Protein AF-A0A9D5B494-F1 (afdb_monomer_lite)

Secondary structure (DSSP, 8-state):
------S-TTS---S--PPPTT----GGGGGG------SSPPEEEEEEEEEE--S---S-TTSPPSS-TTS--EEEEEEEEEEESS---EEEEEEEEEETTTEEEEEEEEEEEGGGS----S-S----

InterPro domains:
  IPR000008 C2 domain [PF00168] (71-117)
  IPR035892 C2 domain superfamily [G3DSA:2.60.40.150] (57-127)
  IPR035892 C2 domain superfamily [SSF49562] (40-124)
  IPR047259 QUIRKY-like [PTHR31425] (1-127)

Radius of gyration: 18.89 Å; chains: 1; bounding box: 34×40×48 Å

Organism: Pisum sativum (NCBI:txid3888)

Sequence (128 aa):
MLAVWNGTQAYEAFSGAWHSDAATVYGEGVFSIRSKVYVSPKLWYLRFNVIEAQDVILSDRNRMPKVCPTATPIWYEDLVFVAAEPFEEQLTITMEDRVHGSRDELLGKVVLPLTLFEKRLDHRLVQS

pLDDT: mean 72.0, std 17.02, range [26.56, 93.0]

Structur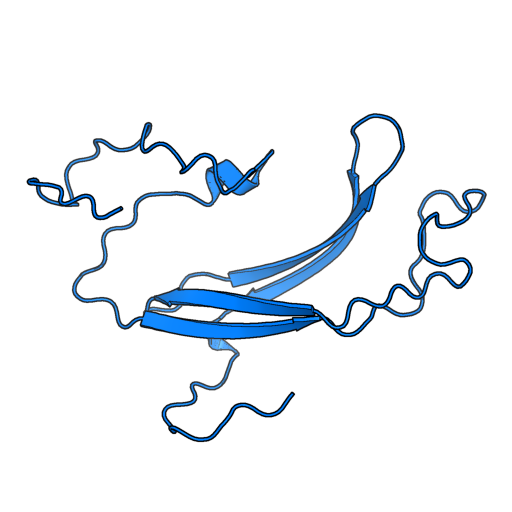e (mmCIF, N/CA/C/O backbone):
data_AF-A0A9D5B494-F1
#
_entry.id   AF-A0A9D5B494-F1
#
loop_
_atom_site.group_PDB
_atom_site.id
_atom_site.type_symbol
_atom_site.label_atom_id
_atom_site.label_alt_id
_atom_site.label_comp_id
_atom_site.label_asym_id
_atom_site.label_entity_id
_atom_site.label_seq_id
_atom_site.pdbx_PDB_ins_code
_atom_site.Cartn_x
_atom_site.Cartn_y
_atom_site.Cartn_z
_atom_site.occupancy
_atom_site.B_iso_or_equiv
_atom_site.auth_seq_id
_atom_site.auth_comp_id
_atom_site.auth_asym_id
_atom_site.auth_atom_id
_atom_site.pdbx_PDB_model_num
ATOM 1 N N . MET A 1 1 ? 10.384 14.454 19.925 1.00 32.75 1 MET A N 1
ATOM 2 C CA . MET A 1 1 ? 9.815 15.810 19.786 1.00 32.75 1 MET A CA 1
ATOM 3 C C . MET A 1 1 ? 8.304 15.672 19.898 1.00 32.75 1 MET A C 1
ATOM 5 O O . MET A 1 1 ? 7.727 15.000 19.057 1.00 32.75 1 MET A O 1
ATOM 9 N N . LEU A 1 2 ? 7.694 16.162 20.982 1.00 26.56 2 LEU A N 1
ATOM 10 C CA . LEU A 1 2 ? 6.253 16.045 21.241 1.00 26.56 2 LEU A CA 1
ATOM 11 C C . LEU A 1 2 ? 5.647 17.445 21.095 1.00 26.56 2 LEU A C 1
ATOM 13 O O . LEU A 1 2 ? 6.017 18.339 21.851 1.00 26.56 2 LEU A O 1
ATOM 17 N N . ALA A 1 3 ? 4.771 17.645 20.115 1.00 38.56 3 ALA A N 1
ATOM 18 C CA . ALA A 1 3 ? 3.998 18.875 19.988 1.00 38.56 3 ALA A CA 1
ATOM 19 C C . ALA A 1 3 ? 2.582 18.609 20.510 1.00 38.56 3 ALA A C 1
ATOM 21 O O . ALA A 1 3 ? 1.930 17.663 20.073 1.00 38.56 3 ALA A O 1
ATOM 22 N N . VAL A 1 4 ? 2.124 19.426 21.457 1.00 38.03 4 VAL A N 1
ATOM 23 C CA . VAL A 1 4 ? 0.739 19.427 21.941 1.00 38.03 4 VAL A CA 1
ATOM 24 C C . VAL A 1 4 ? 0.087 20.706 21.437 1.00 38.03 4 VAL A C 1
ATOM 26 O O . VAL A 1 4 ? 0.593 21.800 21.680 1.00 38.03 4 VAL A O 1
ATOM 29 N N . TRP A 1 5 ? -1.021 20.559 20.714 1.00 48.66 5 TRP A N 1
ATOM 30 C CA . TRP A 1 5 ? -1.830 21.671 20.226 1.00 48.66 5 TRP A CA 1
ATOM 31 C C . TRP A 1 5 ? -3.023 21.908 21.152 1.00 48.66 5 TRP A C 1
ATOM 33 O O . TRP A 1 5 ? -3.681 20.956 21.569 1.00 48.66 5 TRP A O 1
ATOM 43 N N . ASN A 1 6 ? -3.319 23.178 21.436 1.00 43.84 6 ASN A N 1
ATOM 44 C CA . ASN A 1 6 ? -4.478 23.598 22.221 1.00 43.84 6 ASN A CA 1
ATOM 45 C C . ASN A 1 6 ? -5.486 24.303 21.289 1.00 43.84 6 ASN A C 1
ATOM 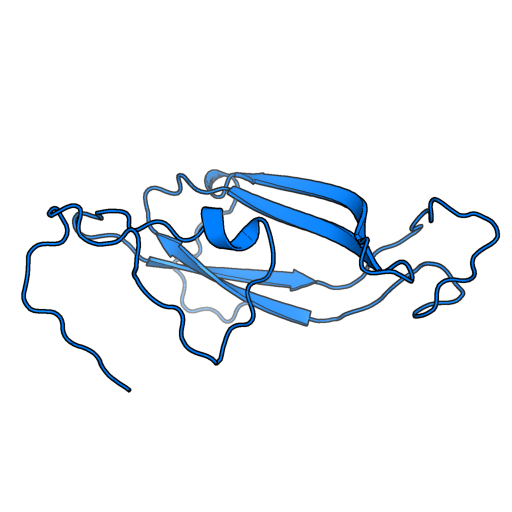47 O O . ASN A 1 6 ? -5.389 25.503 21.047 1.00 43.84 6 ASN A O 1
ATOM 51 N N . GLY A 1 7 ? -6.432 23.537 20.734 1.00 54.88 7 GLY A N 1
ATOM 52 C CA . GLY A 1 7 ? -7.520 23.998 19.858 1.00 54.88 7 GLY A CA 1
ATOM 53 C C . GLY A 1 7 ? -8.313 22.811 19.284 1.00 54.88 7 GLY A C 1
ATOM 54 O O . GLY A 1 7 ? -7.784 21.702 19.222 1.00 54.88 7 GLY A O 1
ATOM 55 N N . THR A 1 8 ? -9.582 22.993 18.894 1.00 56.28 8 THR A N 1
ATOM 56 C CA . THR A 1 8 ? -10.411 21.884 18.378 1.00 56.28 8 THR A CA 1
ATOM 57 C C . THR A 1 8 ? -10.116 21.594 16.902 1.00 56.28 8 THR A C 1
ATOM 59 O O . THR A 1 8 ? -10.014 22.500 16.078 1.00 56.28 8 THR A O 1
ATOM 62 N N . GLN A 1 9 ? -10.011 20.304 16.565 1.00 50.06 9 GLN A N 1
ATOM 63 C CA . GLN A 1 9 ? -9.629 19.764 15.246 1.00 50.06 9 GLN A CA 1
ATOM 64 C C . GLN A 1 9 ? -10.560 20.193 14.088 1.00 50.06 9 GLN A C 1
ATOM 66 O O . GLN A 1 9 ? -10.218 20.001 12.927 1.00 50.06 9 GLN A O 1
ATOM 71 N N . ALA A 1 10 ? -11.728 20.766 14.403 1.00 50.53 10 ALA A N 1
ATOM 72 C CA . ALA A 1 10 ? -12.755 21.194 13.454 1.00 50.53 10 ALA A CA 1
ATOM 73 C C . ALA A 1 10 ? -12.570 22.623 12.908 1.00 50.53 10 ALA A C 1
ATOM 75 O O . ALA A 1 10 ? -13.280 23.007 11.983 1.00 50.53 10 ALA A O 1
ATOM 76 N N . TYR A 1 11 ? -11.649 23.422 13.459 1.00 52.22 11 TYR A N 1
ATOM 77 C CA . TYR A 1 11 ? -11.337 24.727 12.880 1.00 52.22 11 TYR A CA 1
ATOM 78 C C . TYR A 1 11 ? -10.364 24.535 11.714 1.00 52.22 11 TYR A C 1
ATOM 80 O O . TYR A 1 11 ? -9.238 24.082 11.908 1.00 52.22 11 TYR A O 1
ATOM 88 N N . GLU A 1 12 ? -10.830 24.861 10.507 1.00 49.28 12 GLU A N 1
ATOM 89 C CA . GLU A 1 12 ? -10.143 24.822 9.207 1.00 49.28 12 GLU A CA 1
ATOM 90 C C . GLU A 1 12 ? -8.872 25.706 9.150 1.00 49.28 12 GLU A C 1
ATOM 92 O O . GLU A 1 12 ? -8.764 26.628 8.348 1.00 49.28 12 GLU A O 1
ATOM 97 N N . ALA A 1 13 ? -7.882 25.456 10.007 1.00 49.09 13 ALA A N 1
ATOM 98 C CA . ALA A 1 13 ? -6.656 26.250 10.117 1.00 49.09 13 ALA A CA 1
ATOM 99 C C . ALA A 1 13 ? -5.407 25.534 9.570 1.00 49.09 13 ALA A C 1
ATOM 101 O O . ALA A 1 13 ? -4.288 25.898 9.924 1.00 49.09 13 ALA A O 1
ATOM 102 N N . PHE A 1 14 ? -5.556 24.513 8.720 1.00 51.62 14 PHE A N 1
ATOM 103 C CA . PHE A 1 14 ? -4.421 23.680 8.302 1.00 51.62 14 PHE A CA 1
ATOM 104 C C . PHE A 1 14 ? -4.327 23.438 6.792 1.00 51.62 14 PHE A C 1
ATOM 106 O O . PHE A 1 14 ? -4.105 22.319 6.343 1.00 51.62 14 PHE A O 1
ATOM 113 N N . SER A 1 15 ? -4.380 24.508 5.993 1.00 46.28 15 SER A N 1
ATOM 114 C CA . SER A 1 15 ? -3.718 24.487 4.676 1.00 46.28 15 SER A CA 1
ATOM 115 C C . SER A 1 15 ? -2.187 24.594 4.785 1.00 46.28 15 SER A C 1
ATOM 117 O O . SER A 1 15 ? -1.488 24.340 3.810 1.00 46.28 15 SER A O 1
ATOM 119 N N . GLY A 1 16 ? -1.663 24.956 5.965 1.00 46.38 16 GLY A N 1
ATOM 120 C CA . GLY A 1 16 ? -0.238 25.193 6.217 1.00 46.38 16 GLY A CA 1
ATOM 121 C C . GLY A 1 16 ? 0.390 24.320 7.306 1.00 46.38 16 GLY A C 1
ATOM 122 O O . GLY A 1 16 ? 1.365 24.754 7.909 1.00 46.38 16 GLY A O 1
ATOM 123 N N . ALA A 1 17 ? -0.150 23.134 7.620 1.00 52.94 17 ALA A N 1
ATOM 124 C CA . ALA A 1 17 ? 0.529 22.209 8.536 1.00 52.94 17 ALA A CA 1
ATOM 125 C C . ALA A 1 17 ? 1.837 21.715 7.890 1.00 52.94 17 ALA A C 1
ATOM 127 O O . ALA A 1 17 ? 1.811 20.951 6.926 1.00 52.94 17 ALA A O 1
ATOM 128 N N . TRP A 1 18 ? 2.974 22.187 8.399 1.00 49.12 18 TRP A N 1
ATOM 129 C CA . TRP A 1 18 ? 4.296 21.855 7.876 1.00 49.12 18 TRP A CA 1
ATOM 130 C C . TRP A 1 18 ? 4.722 20.430 8.240 1.00 49.12 18 TRP A C 1
ATOM 132 O O . TRP A 1 18 ? 4.455 19.921 9.328 1.00 49.12 18 TRP A O 1
ATOM 142 N N . HIS 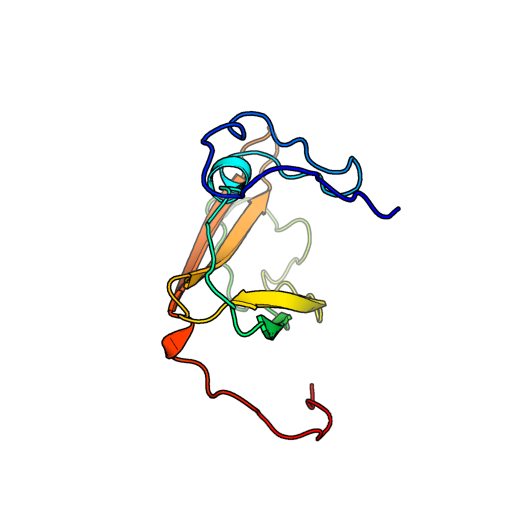A 1 19 ? 5.402 19.804 7.289 1.00 52.84 19 HIS A N 1
ATOM 143 C CA . HIS A 1 19 ? 6.053 18.504 7.390 1.00 52.84 19 HIS A CA 1
ATOM 144 C C . HIS A 1 19 ? 7.305 18.608 8.272 1.00 52.84 19 HIS A C 1
ATOM 146 O O . HIS A 1 19 ? 7.937 19.656 8.361 1.00 52.84 19 HIS A O 1
ATOM 152 N N . SER A 1 20 ? 7.673 17.506 8.928 1.00 47.38 20 SER A N 1
ATOM 153 C CA . SER A 1 20 ? 9.006 17.381 9.518 1.00 47.38 20 SER A CA 1
ATOM 154 C C . SER A 1 20 ? 10.026 17.231 8.388 1.00 47.38 20 SER A C 1
ATOM 156 O O . SER A 1 20 ? 9.799 16.427 7.484 1.00 47.38 20 SER A O 1
ATOM 158 N N . ASP A 1 21 ? 11.162 17.930 8.475 1.00 49.66 21 ASP A N 1
ATOM 159 C CA . ASP A 1 21 ? 12.287 17.862 7.517 1.00 49.66 21 ASP A CA 1
ATOM 160 C C . ASP A 1 21 ? 12.825 16.431 7.269 1.00 49.66 21 ASP A C 1
ATOM 162 O O . ASP A 1 21 ? 13.652 16.211 6.388 1.00 49.66 21 ASP A O 1
ATOM 166 N N . ALA A 1 22 ? 12.362 15.445 8.045 1.00 44.16 22 ALA A N 1
ATOM 167 C CA . ALA A 1 22 ? 12.710 14.034 7.934 1.00 44.16 22 ALA A CA 1
ATOM 168 C C . ALA A 1 22 ? 11.977 13.270 6.809 1.00 44.16 22 ALA A C 1
ATOM 170 O O . ALA A 1 22 ? 12.381 12.153 6.496 1.00 44.16 22 ALA A O 1
ATOM 171 N N . ALA A 1 23 ? 10.917 13.826 6.209 1.00 47.62 23 ALA A N 1
ATOM 172 C CA . ALA A 1 23 ? 10.166 13.175 5.132 1.00 47.62 23 ALA A CA 1
ATOM 173 C C . ALA A 1 23 ? 10.138 14.063 3.879 1.00 47.62 23 ALA A C 1
ATOM 175 O O . ALA A 1 23 ? 9.335 14.987 3.768 1.00 47.62 23 ALA A O 1
ATOM 176 N N . THR A 1 24 ? 11.011 13.781 2.913 1.00 46.41 24 THR A N 1
ATOM 177 C CA . THR A 1 24 ? 10.996 14.421 1.593 1.00 46.41 24 THR A CA 1
ATOM 178 C C . THR A 1 24 ? 9.832 13.888 0.755 1.00 46.41 24 THR A C 1
ATOM 180 O O . THR A 1 24 ? 9.981 12.963 -0.039 1.00 46.41 24 THR A O 1
ATOM 183 N N . VAL A 1 25 ? 8.643 14.470 0.931 1.00 49.91 25 VAL A N 1
ATOM 184 C CA . VAL A 1 25 ? 7.484 14.194 0.069 1.00 49.91 25 VAL A CA 1
ATOM 185 C C . VAL A 1 25 ? 7.508 15.181 -1.099 1.00 49.91 25 VAL A C 1
ATOM 187 O O . VAL A 1 25 ? 7.177 16.353 -0.938 1.00 49.91 25 VAL A O 1
ATOM 190 N N . TYR A 1 26 ? 7.927 14.721 -2.279 1.00 50.12 26 TYR A N 1
ATOM 191 C CA . TYR A 1 26 ? 7.893 15.510 -3.515 1.00 50.12 26 TYR A CA 1
ATOM 192 C C . TYR A 1 26 ? 6.626 15.194 -4.335 1.00 50.12 26 TYR A C 1
ATOM 194 O O . TYR A 1 26 ? 6.141 14.064 -4.330 1.00 50.12 26 TYR A O 1
ATOM 202 N N . GLY A 1 27 ? 6.100 16.180 -5.071 1.00 61.81 27 GLY A N 1
ATOM 203 C CA . GLY A 1 27 ? 5.038 15.978 -6.072 1.00 61.81 27 GLY A CA 1
ATOM 204 C C . GLY A 1 27 ? 3.618 15.787 -5.514 1.00 61.81 27 GLY A C 1
ATOM 205 O O . GLY A 1 27 ? 3.234 16.415 -4.526 1.00 61.81 27 GLY A O 1
ATOM 206 N N . GLU A 1 28 ? 2.817 14.933 -6.168 1.00 51.34 28 GLU A N 1
ATOM 207 C CA . GLU A 1 28 ? 1.399 14.685 -5.833 1.00 51.34 28 GLU A CA 1
ATOM 208 C C . GLU A 1 28 ? 1.172 14.133 -4.413 1.00 51.34 28 GLU A C 1
ATOM 210 O O . GLU A 1 28 ? 0.077 14.280 -3.866 1.00 51.34 28 GLU A O 1
ATOM 215 N N . GLY A 1 29 ? 2.205 13.569 -3.775 1.00 51.12 29 GLY A N 1
ATOM 216 C CA . GLY A 1 29 ? 2.140 13.055 -2.402 1.00 51.12 29 GLY A CA 1
ATOM 217 C C . GLY A 1 29 ? 1.759 14.112 -1.359 1.00 51.12 29 GLY A C 1
ATOM 218 O O . GLY A 1 29 ? 1.197 13.771 -0.319 1.00 51.12 29 GLY A O 1
ATOM 219 N N . VAL A 1 30 ? 1.968 15.400 -1.658 1.00 51.88 30 VAL A N 1
ATOM 220 C CA . VAL A 1 30 ? 1.558 16.520 -0.794 1.00 51.88 30 VAL A CA 1
ATOM 221 C C . VAL A 1 30 ? 0.029 16.644 -0.713 1.00 51.88 30 VAL A C 1
ATOM 223 O O . VAL A 1 30 ? -0.503 16.963 0.348 1.00 51.88 30 VAL A O 1
ATOM 226 N N . PHE A 1 31 ? -0.711 16.324 -1.785 1.00 48.00 31 PHE A N 1
ATOM 227 C CA . PHE A 1 31 ? -2.182 16.397 -1.780 1.00 48.00 31 PHE A CA 1
ATOM 228 C C . PHE A 1 31 ? -2.841 15.308 -0.929 1.00 48.00 31 PHE A C 1
ATOM 230 O O . PHE A 1 31 ? -3.989 15.483 -0.511 1.00 48.00 31 PHE A O 1
ATOM 237 N N . SER A 1 32 ? -2.126 14.210 -0.662 1.00 51.06 32 SER A N 1
ATOM 238 C CA . SER A 1 32 ? -2.596 13.126 0.206 1.00 51.06 32 SER A CA 1
ATOM 239 C C . SER A 1 32 ? -2.502 13.475 1.697 1.00 51.06 32 SER A C 1
ATOM 241 O O . SER A 1 32 ? -3.070 12.767 2.527 1.00 51.06 32 SER A O 1
ATOM 243 N N . ILE A 1 33 ? -1.808 14.560 2.055 1.00 51.50 33 ILE A N 1
ATOM 244 C CA . ILE A 1 33 ? -1.628 15.005 3.439 1.00 51.50 33 ILE A CA 1
ATOM 245 C C . ILE A 1 33 ? -2.694 16.064 3.738 1.00 51.50 33 ILE A C 1
ATOM 247 O O . ILE A 1 33 ? -2.449 17.266 3.679 1.00 51.50 33 ILE A O 1
ATOM 251 N N . ARG A 1 34 ? -3.920 15.620 4.026 1.00 55.06 34 ARG A N 1
ATOM 252 C CA . ARG A 1 34 ? -5.010 16.497 4.481 1.00 55.06 34 ARG A CA 1
ATOM 253 C C . ARG A 1 34 ? -5.362 16.188 5.926 1.00 55.06 34 ARG A C 1
ATOM 255 O O . ARG A 1 34 ? -5.456 15.026 6.314 1.00 55.06 34 ARG A O 1
ATOM 262 N N . SER A 1 35 ? -5.599 17.229 6.721 1.00 54.84 35 SER A N 1
ATOM 263 C CA . SER A 1 35 ? -6.161 17.062 8.059 1.00 54.84 35 SER A CA 1
ATOM 264 C C . SER A 1 35 ? -7.566 16.471 7.942 1.00 54.84 35 SER A C 1
ATOM 266 O O . SER A 1 35 ? -8.437 17.070 7.309 1.00 54.84 35 SER A O 1
ATOM 268 N N . LYS A 1 36 ? -7.794 15.315 8.564 1.00 59.56 36 LYS A N 1
ATOM 269 C CA . LYS A 1 36 ? -9.109 14.672 8.662 1.00 59.56 36 LYS A CA 1
ATOM 270 C C . LYS A 1 36 ? -9.503 14.612 10.134 1.00 59.56 36 LYS A C 1
ATOM 272 O O . LYS A 1 36 ? -8.668 14.311 10.989 1.00 59.56 36 LYS A O 1
ATOM 277 N N . VAL A 1 37 ? -10.745 14.984 10.442 1.00 64.44 37 VAL A N 1
ATOM 278 C CA . VAL A 1 37 ? -11.287 14.888 11.803 1.00 64.44 37 VAL A CA 1
ATOM 279 C C . VAL A 1 37 ? -11.743 13.456 12.021 1.00 64.44 37 VAL A C 1
ATOM 281 O O . VAL A 1 37 ? -12.595 12.968 11.285 1.00 64.44 37 VAL A O 1
ATOM 284 N N . TYR A 1 38 ? -11.191 12.800 13.038 1.00 63.72 38 TYR A N 1
ATOM 285 C CA . TYR A 1 38 ? -11.611 11.462 13.428 1.00 63.72 38 TYR A CA 1
ATOM 286 C C . TYR A 1 38 ? -12.224 11.509 14.820 1.00 63.72 38 TYR A C 1
ATOM 288 O O . TYR A 1 38 ? -11.580 11.932 15.780 1.00 63.72 38 TYR A O 1
ATOM 296 N N . VAL A 1 39 ? -13.464 11.049 14.943 1.00 68.81 39 VAL A N 1
ATOM 297 C CA . VAL A 1 39 ? -14.109 10.877 16.246 1.00 68.81 39 VAL A CA 1
ATOM 298 C C . VAL A 1 39 ? -13.710 9.499 16.772 1.00 68.81 39 VAL A C 1
ATOM 300 O O . VAL A 1 39 ? -14.249 8.492 16.327 1.00 68.81 39 VAL A O 1
ATOM 303 N N . SER A 1 40 ? -12.734 9.459 17.684 1.00 76.69 40 SER A N 1
ATOM 304 C CA . SER A 1 40 ? -12.206 8.231 18.309 1.00 76.69 40 SER A CA 1
ATOM 305 C C . SER A 1 40 ? -11.781 7.141 17.302 1.00 76.69 40 SER A C 1
ATOM 307 O O . SER A 1 40 ? -12.340 6.042 17.323 1.00 76.69 40 SER A O 1
ATOM 309 N N . PRO A 1 41 ? -10.802 7.414 16.412 1.00 79.06 41 PRO A N 1
ATO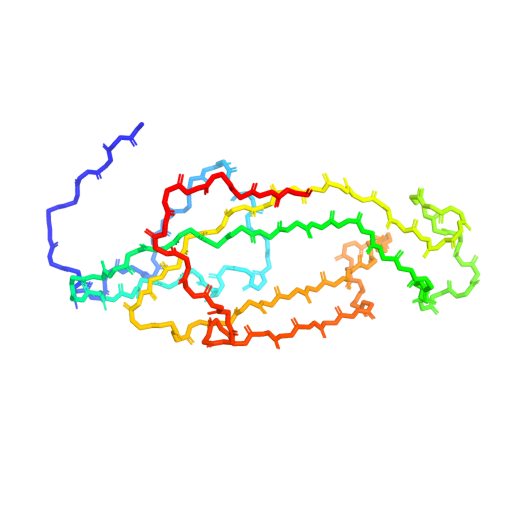M 310 C CA . PRO A 1 41 ? -10.386 6.445 15.403 1.00 79.06 41 PRO A CA 1
ATOM 311 C C . PRO A 1 41 ? -9.755 5.213 16.046 1.00 79.06 41 PRO A C 1
ATOM 313 O O . PRO A 1 41 ? -8.931 5.320 16.959 1.00 79.06 41 PRO A O 1
ATOM 316 N N . LYS A 1 42 ? -10.066 4.036 15.502 1.00 85.88 42 LYS A N 1
ATOM 317 C CA . LYS A 1 42 ? -9.269 2.839 15.768 1.00 85.88 42 LYS A CA 1
ATOM 318 C C . LYS A 1 42 ? -8.109 2.796 14.780 1.00 85.88 42 LYS A C 1
ATOM 320 O O . LYS A 1 42 ? -8.332 2.736 13.573 1.00 85.88 42 LYS A O 1
ATOM 325 N N . LEU A 1 43 ? -6.885 2.847 15.297 1.00 88.56 43 LEU A N 1
ATOM 326 C CA . LEU A 1 43 ? -5.668 2.804 14.490 1.00 88.56 43 LEU A CA 1
ATOM 327 C C . LEU A 1 43 ? -5.202 1.366 14.268 1.00 88.56 43 LEU A C 1
ATOM 329 O O . LEU A 1 43 ? -5.290 0.523 15.162 1.00 88.56 43 LEU A O 1
ATOM 333 N N . TRP A 1 44 ? -4.673 1.123 13.077 1.00 88.62 44 TRP A N 1
ATOM 334 C CA . TRP A 1 44 ? -4.162 -0.160 12.621 1.00 88.62 44 TRP A CA 1
ATOM 335 C C . TRP A 1 44 ? -2.792 0.021 11.978 1.00 88.62 44 TRP A C 1
ATOM 337 O O . TRP A 1 44 ? -2.530 1.034 11.329 1.00 88.62 44 TRP A O 1
ATOM 347 N N . TYR A 1 45 ? -1.936 -0.987 12.133 1.00 89.31 45 TYR A N 1
ATOM 348 C CA . TYR A 1 45 ? -0.680 -1.079 11.399 1.00 89.31 45 TYR A CA 1
ATOM 349 C C . TYR A 1 45 ? -0.886 -1.944 10.159 1.00 89.31 45 TYR A C 1
ATOM 351 O O . TYR A 1 45 ? -1.247 -3.115 10.265 1.00 89.31 45 TYR A O 1
ATOM 359 N N . LEU A 1 46 ? -0.645 -1.361 8.991 1.00 89.62 46 LEU A N 1
ATOM 360 C CA . LEU A 1 46 ? -0.605 -2.064 7.719 1.00 89.62 46 LEU A CA 1
ATOM 361 C C . LEU A 1 46 ? 0.854 -2.369 7.395 1.00 89.62 46 LEU A C 1
ATOM 363 O O . LEU A 1 46 ? 1.632 -1.455 7.138 1.00 89.62 46 LEU A O 1
ATOM 367 N N . ARG A 1 47 ? 1.216 -3.649 7.413 1.00 89.31 47 ARG A N 1
ATOM 368 C CA . ARG A 1 47 ? 2.542 -4.119 7.012 1.00 89.31 47 ARG A CA 1
ATOM 369 C C . ARG A 1 47 ? 2.499 -4.569 5.556 1.00 89.31 47 ARG A C 1
ATOM 371 O O . ARG A 1 47 ? 1.620 -5.341 5.183 1.00 89.31 47 ARG A O 1
ATOM 378 N N . PHE A 1 48 ? 3.438 -4.090 4.757 1.00 89.69 48 PHE A N 1
ATOM 379 C CA . PHE A 1 48 ? 3.535 -4.354 3.332 1.00 89.69 48 PHE A CA 1
ATOM 380 C C . PHE A 1 48 ? 4.962 -4.777 2.993 1.00 89.69 48 PHE A C 1
ATOM 382 O O . PHE A 1 48 ? 5.897 -4.003 3.174 1.00 89.69 48 PHE A O 1
ATOM 389 N N . ASN A 1 49 ? 5.118 -6.005 2.504 1.00 91.19 49 ASN A N 1
ATOM 390 C CA . ASN A 1 49 ? 6.412 -6.556 2.129 1.00 91.19 49 ASN A CA 1
ATOM 391 C C . ASN A 1 49 ? 6.578 -6.510 0.603 1.00 91.19 49 ASN A C 1
ATOM 393 O O . ASN A 1 49 ? 5.780 -7.091 -0.133 1.00 91.19 49 ASN A O 1
ATOM 397 N N . VAL A 1 50 ? 7.603 -5.798 0.141 1.00 90.62 50 VAL A N 1
ATOM 398 C CA . VAL A 1 50 ? 7.984 -5.679 -1.266 1.00 90.62 50 VAL A CA 1
ATOM 399 C C . VAL A 1 50 ? 9.123 -6.646 -1.537 1.00 90.62 50 VAL A C 1
ATOM 401 O O . VAL A 1 50 ? 10.256 -6.419 -1.120 1.00 90.62 50 VAL A O 1
ATOM 404 N N . ILE A 1 51 ? 8.827 -7.721 -2.258 1.00 91.06 51 ILE A N 1
ATOM 405 C CA . ILE A 1 51 ? 9.805 -8.767 -2.565 1.00 91.06 51 ILE A CA 1
ATOM 406 C C . ILE A 1 51 ? 10.565 -8.395 -3.841 1.00 91.06 51 ILE A C 1
ATOM 408 O O . ILE A 1 51 ? 11.719 -7.969 -3.789 1.00 91.06 51 ILE A O 1
ATOM 412 N N . GLU A 1 52 ? 9.896 -8.511 -4.985 1.00 90.12 52 GLU A N 1
ATOM 413 C CA . GLU A 1 52 ? 10.469 -8.306 -6.312 1.00 90.12 52 GLU A CA 1
ATOM 414 C C . GLU A 1 52 ? 9.388 -7.940 -7.333 1.00 90.12 52 GLU A C 1
ATOM 41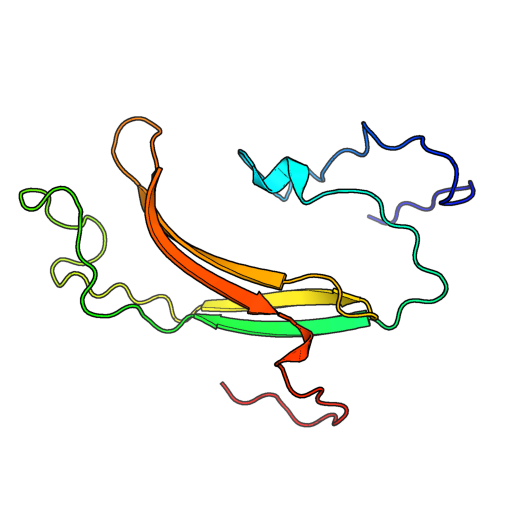6 O O . GLU A 1 52 ? 8.193 -8.136 -7.097 1.00 90.12 52 GLU A O 1
ATOM 421 N N . ALA A 1 53 ? 9.823 -7.435 -8.485 1.00 88.31 53 ALA A N 1
ATOM 422 C CA . ALA A 1 53 ? 9.005 -7.345 -9.684 1.00 88.31 53 ALA A CA 1
ATOM 423 C C . ALA A 1 53 ? 9.633 -8.214 -10.774 1.00 88.31 53 ALA A C 1
ATOM 425 O O . ALA A 1 53 ? 10.854 -8.247 -10.936 1.00 88.31 53 ALA A O 1
ATOM 426 N N . GLN A 1 54 ? 8.788 -8.909 -11.526 1.00 87.38 54 GLN A N 1
ATOM 427 C CA . GLN A 1 54 ? 9.199 -9.793 -12.611 1.00 87.38 54 GLN A CA 1
ATOM 428 C C . GLN A 1 54 ? 8.747 -9.224 -13.956 1.00 87.38 54 GLN A C 1
ATOM 430 O O . GLN A 1 54 ? 7.733 -8.529 -14.025 1.00 87.38 54 GLN A O 1
ATOM 435 N N . ASP A 1 55 ? 9.513 -9.526 -15.007 1.00 83.19 55 ASP A N 1
ATOM 436 C CA . ASP A 1 55 ? 9.193 -9.196 -16.401 1.00 83.19 55 ASP A CA 1
ATOM 437 C C . ASP A 1 55 ? 8.837 -7.718 -16.635 1.00 83.19 55 ASP A C 1
ATOM 439 O O . ASP A 1 55 ? 7.898 -7.377 -17.358 1.00 83.19 55 ASP A O 1
A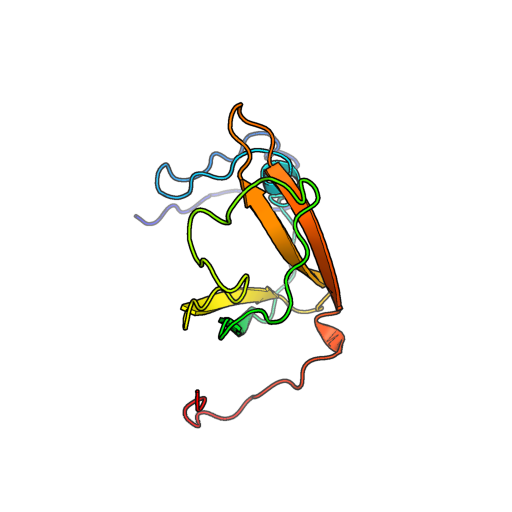TOM 443 N N . VAL A 1 56 ? 9.597 -6.812 -16.015 1.00 83.38 56 VAL A N 1
ATOM 444 C CA . VAL A 1 56 ? 9.350 -5.373 -16.125 1.00 83.38 56 VAL A CA 1
ATOM 445 C C . VAL A 1 56 ? 9.665 -4.901 -17.542 1.00 83.38 56 VAL A C 1
ATOM 447 O O . VAL A 1 56 ? 10.789 -5.023 -18.028 1.00 83.38 56 VAL A O 1
ATOM 450 N N . ILE A 1 57 ? 8.681 -4.302 -18.207 1.00 80.31 57 ILE A N 1
ATOM 451 C CA . ILE A 1 57 ? 8.852 -3.756 -19.554 1.00 80.31 57 ILE A CA 1
ATOM 452 C C . ILE A 1 57 ? 9.195 -2.272 -19.437 1.00 80.31 57 ILE A C 1
ATOM 454 O O . ILE A 1 57 ? 8.369 -1.475 -19.004 1.00 80.31 57 ILE A O 1
ATOM 458 N N . LEU A 1 58 ? 10.406 -1.899 -19.853 1.00 78.00 58 LEU A N 1
ATOM 459 C CA . LEU A 1 58 ? 10.796 -0.495 -19.982 1.00 78.00 58 LEU A CA 1
ATOM 460 C C . LEU A 1 58 ? 10.226 0.101 -21.273 1.00 78.00 58 LEU A C 1
ATOM 462 O O . LEU A 1 58 ? 10.237 -0.547 -22.324 1.00 78.00 58 LEU A O 1
ATOM 466 N N . SER A 1 59 ? 9.776 1.352 -21.212 1.00 73.94 59 SER A N 1
ATOM 467 C CA . SER A 1 59 ? 9.245 2.054 -22.385 1.00 73.94 59 SER A CA 1
ATOM 468 C C . SER A 1 59 ? 10.303 2.293 -23.462 1.00 73.94 59 SER A C 1
ATOM 470 O O . SER A 1 59 ? 10.017 2.156 -24.653 1.00 73.94 59 SER A O 1
ATOM 472 N N . ASP A 1 60 ? 11.543 2.592 -23.064 1.00 72.44 60 ASP A N 1
ATOM 473 C CA . ASP A 1 60 ? 12.677 2.648 -23.984 1.00 72.44 60 ASP A CA 1
ATOM 474 C C . ASP A 1 60 ? 13.361 1.279 -24.077 1.00 72.44 60 ASP A C 1
ATOM 476 O O . ASP A 1 60 ? 14.193 0.909 -23.247 1.00 72.44 60 ASP A O 1
ATOM 480 N N . ARG A 1 61 ? 13.022 0.528 -25.130 1.00 65.31 61 ARG A N 1
ATOM 481 C CA . ARG A 1 61 ? 13.581 -0.806 -25.408 1.00 65.31 61 ARG A CA 1
ATOM 482 C C . ARG A 1 61 ? 15.095 -0.814 -25.636 1.00 65.31 61 ARG A C 1
ATOM 484 O O . ARG A 1 61 ? 15.700 -1.876 -25.528 1.00 65.31 61 ARG A O 1
ATOM 491 N N . ASN A 1 62 ? 15.701 0.328 -25.970 1.00 65.56 62 ASN A N 1
ATOM 492 C CA . ASN A 1 62 ? 17.148 0.441 -26.165 1.00 65.56 62 ASN A CA 1
ATOM 493 C C . ASN A 1 62 ? 17.896 0.798 -24.874 1.00 65.56 62 ASN A C 1
ATOM 495 O O . ASN A 1 62 ? 19.129 0.801 -24.856 1.00 65.56 62 ASN A O 1
ATOM 499 N N . ARG A 1 63 ? 17.176 1.101 -23.790 1.00 68.19 63 ARG A N 1
ATOM 500 C CA . ARG A 1 63 ? 17.768 1.487 -22.515 1.00 68.19 63 ARG A CA 1
ATOM 501 C C . ARG A 1 63 ? 17.980 0.250 -21.652 1.00 68.19 63 ARG A C 1
ATOM 503 O O . ARG A 1 63 ? 17.036 -0.429 -21.265 1.00 68.19 63 ARG A O 1
ATOM 510 N N . MET A 1 64 ? 19.235 -0.029 -21.310 1.00 61.75 64 MET A N 1
ATOM 511 C CA . MET A 1 64 ? 19.533 -1.044 -20.302 1.00 61.75 64 MET A CA 1
ATOM 512 C C . MET A 1 64 ? 19.049 -0.556 -18.927 1.00 61.75 64 MET A C 1
ATOM 514 O O . MET A 1 64 ? 19.329 0.595 -18.563 1.00 61.75 64 MET A O 1
ATOM 518 N N . PRO A 1 65 ? 18.352 -1.399 -18.143 1.00 64.12 65 PRO A N 1
ATOM 519 C CA . PRO A 1 65 ? 17.926 -1.018 -16.808 1.00 64.12 65 PRO A CA 1
ATOM 520 C C . PRO A 1 65 ? 19.165 -0.753 -15.949 1.00 64.12 65 PRO A C 1
ATOM 522 O O . PRO A 1 65 ? 20.080 -1.573 -15.884 1.00 64.12 65 PRO A O 1
ATOM 525 N N . LYS A 1 66 ? 19.205 0.400 -15.275 1.00 64.25 66 LYS A N 1
ATOM 526 C CA . LYS A 1 66 ? 20.367 0.800 -14.461 1.00 64.25 66 LYS A CA 1
ATOM 527 C C . LYS A 1 66 ? 20.581 -0.089 -13.237 1.00 64.25 66 LYS A C 1
ATOM 529 O O . LYS A 1 66 ? 21.707 -0.208 -12.771 1.00 64.25 66 LYS A O 1
ATOM 534 N N . VAL A 1 67 ? 19.494 -0.643 -12.699 1.00 62.56 67 VAL A N 1
ATOM 535 C CA . VAL A 1 67 ? 19.495 -1.382 -11.429 1.00 62.56 67 VAL A CA 1
ATOM 536 C C . VAL A 1 67 ? 19.598 -2.889 -11.665 1.00 62.56 67 VAL A C 1
ATOM 538 O O . VAL A 1 67 ? 20.312 -3.565 -10.931 1.00 62.56 67 VAL A O 1
ATOM 541 N N . CYS A 1 68 ? 18.947 -3.422 -12.707 1.00 60.69 68 CYS A N 1
ATOM 542 C CA . CYS A 1 68 ? 18.896 -4.865 -12.952 1.00 60.69 68 CYS A CA 1
ATOM 543 C C . CYS A 1 68 ? 18.969 -5.193 -14.449 1.00 60.69 68 CYS A C 1
ATOM 545 O O . CYS A 1 68 ? 17.984 -4.971 -15.146 1.00 60.69 68 CYS A O 1
ATOM 547 N N . PRO A 1 69 ? 20.063 -5.783 -14.961 1.00 62.44 69 PRO A N 1
ATOM 548 C CA . PRO A 1 69 ? 20.192 -6.104 -16.386 1.00 62.44 69 PRO A CA 1
ATOM 549 C C . PRO A 1 69 ? 19.143 -7.108 -16.893 1.00 62.44 69 PRO A C 1
ATOM 551 O O . PRO A 1 69 ? 18.901 -7.177 -18.093 1.00 62.44 69 PRO A O 1
ATOM 554 N N . THR A 1 70 ? 18.500 -7.855 -15.993 1.00 64.62 70 THR A N 1
ATOM 555 C CA . THR A 1 70 ? 17.436 -8.829 -16.281 1.00 64.62 70 THR A CA 1
ATOM 556 C C . THR A 1 70 ? 16.020 -8.248 -16.244 1.00 64.62 70 THR A C 1
ATOM 558 O O . THR A 1 70 ? 15.076 -8.997 -16.446 1.00 64.62 70 THR A O 1
ATOM 561 N N . ALA A 1 71 ? 15.847 -6.946 -15.972 1.00 73.00 71 ALA A N 1
ATOM 562 C CA . ALA A 1 71 ? 14.534 -6.318 -15.763 1.00 73.00 71 ALA A CA 1
ATOM 563 C C . ALA A 1 71 ? 13.688 -6.958 -14.634 1.00 73.00 71 ALA A C 1
ATOM 565 O O . ALA A 1 71 ? 12.463 -6.865 -14.624 1.00 73.00 71 ALA A O 1
ATOM 566 N N . THR A 1 72 ? 14.359 -7.568 -13.653 1.00 81.44 72 THR A N 1
ATOM 567 C CA . THR A 1 72 ? 13.749 -8.166 -12.456 1.00 81.44 72 THR A CA 1
ATOM 568 C C . THR A 1 72 ? 14.316 -7.508 -11.194 1.00 81.44 72 THR A C 1
ATOM 570 O O . THR A 1 72 ? 15.277 -8.022 -10.611 1.00 81.44 72 THR A O 1
ATOM 573 N N . PRO A 1 73 ? 13.832 -6.315 -10.813 1.00 84.12 73 PRO A N 1
ATOM 574 C CA . PRO A 1 73 ? 14.280 -5.650 -9.600 1.00 84.12 73 PRO A CA 1
ATOM 575 C C . PRO A 1 73 ? 13.795 -6.369 -8.344 1.00 84.12 73 PRO A C 1
ATOM 577 O O . PRO A 1 73 ? 12.663 -6.843 -8.270 1.00 84.12 73 PRO A O 1
ATOM 580 N N . ILE A 1 74 ? 14.682 -6.427 -7.353 1.00 86.44 74 ILE A N 1
ATOM 581 C CA . ILE A 1 74 ? 14.476 -7.112 -6.080 1.00 86.44 74 ILE A CA 1
ATOM 582 C C . ILE A 1 74 ? 14.761 -6.107 -4.959 1.00 86.44 74 ILE A C 1
ATOM 584 O O . ILE A 1 74 ? 15.810 -5.459 -4.978 1.00 86.44 74 ILE A O 1
ATOM 588 N N . TRP A 1 75 ? 13.841 -5.988 -3.998 1.00 86.69 75 TRP A N 1
ATOM 589 C CA . TRP A 1 75 ? 13.927 -5.026 -2.890 1.00 86.69 75 TRP A CA 1
ATOM 590 C C . TRP A 1 75 ? 14.034 -5.706 -1.526 1.00 86.69 75 TRP A C 1
ATOM 592 O O . TRP A 1 75 ? 14.871 -5.305 -0.723 1.00 86.69 75 TRP A O 1
ATOM 602 N N . TYR A 1 76 ? 13.232 -6.747 -1.269 1.00 86.88 76 TYR A N 1
ATOM 603 C CA . TYR A 1 76 ? 13.084 -7.348 0.068 1.00 86.88 76 TYR A CA 1
ATOM 604 C C . TYR A 1 76 ? 12.860 -6.300 1.174 1.00 86.88 76 TYR A C 1
ATOM 606 O O . TYR A 1 76 ? 13.451 -6.363 2.254 1.00 86.88 76 TYR A O 1
ATOM 614 N N . GLU A 1 77 ? 12.009 -5.317 0.893 1.00 88.56 77 GLU A N 1
ATOM 615 C CA . GLU A 1 77 ? 11.719 -4.215 1.803 1.00 88.56 77 GLU A CA 1
ATOM 616 C C . GLU A 1 77 ? 10.423 -4.466 2.570 1.00 88.56 77 GLU A C 1
ATOM 618 O O . GLU A 1 77 ? 9.431 -4.942 2.025 1.00 88.56 77 GLU A O 1
ATOM 623 N N . ASP A 1 78 ? 10.419 -4.115 3.852 1.00 86.75 78 ASP A N 1
ATOM 624 C CA . ASP A 1 78 ? 9.253 -4.220 4.720 1.00 86.75 78 ASP A CA 1
ATOM 625 C C . ASP A 1 78 ? 8.817 -2.823 5.157 1.00 86.75 78 ASP A C 1
ATOM 627 O O . ASP A 1 78 ? 9.550 -2.106 5.841 1.00 86.75 78 ASP A O 1
ATOM 631 N N . LEU A 1 79 ? 7.623 -2.425 4.730 1.00 88.12 79 LEU A N 1
ATOM 632 C CA . LEU A 1 79 ? 7.058 -1.103 4.951 1.00 88.12 79 LEU A CA 1
ATOM 633 C C . LEU A 1 79 ? 5.883 -1.200 5.920 1.00 88.12 79 LEU A C 1
ATOM 635 O O . LEU A 1 79 ? 5.065 -2.116 5.846 1.00 88.12 79 LEU A O 1
ATOM 639 N N . VAL A 1 80 ? 5.771 -0.230 6.826 1.00 87.31 80 VAL A N 1
ATOM 640 C CA . VAL A 1 80 ? 4.664 -0.157 7.783 1.00 87.31 80 VAL A CA 1
ATOM 641 C C . VAL A 1 80 ? 3.976 1.192 7.667 1.00 87.31 80 VAL A C 1
ATOM 643 O O . VAL A 1 80 ? 4.601 2.240 7.813 1.00 87.31 80 VAL A O 1
ATOM 646 N N . PHE A 1 81 ? 2.667 1.150 7.455 1.00 87.12 81 PHE A N 1
ATOM 647 C CA . PHE A 1 81 ? 1.790 2.310 7.395 1.00 87.12 81 PHE A CA 1
ATOM 648 C C . PHE A 1 81 ? 0.809 2.290 8.566 1.00 87.12 81 PHE A C 1
ATOM 650 O O . PHE A 1 81 ? 0.475 1.231 9.102 1.00 87.12 81 PHE A O 1
ATOM 657 N N . VAL A 1 82 ? 0.323 3.466 8.956 1.00 86.88 82 VAL A N 1
ATOM 658 C CA . VAL A 1 82 ? -0.759 3.602 9.937 1.00 86.88 82 VAL A CA 1
ATOM 659 C C . VAL A 1 82 ? -2.044 3.941 9.193 1.00 86.88 82 VAL A C 1
ATOM 661 O O . VAL A 1 82 ? -2.075 4.904 8.431 1.00 86.88 82 VAL A O 1
ATOM 664 N N . ALA A 1 83 ? -3.096 3.161 9.430 1.00 87.56 83 ALA A N 1
ATOM 665 C CA . ALA A 1 83 ? -4.429 3.368 8.870 1.00 87.56 83 ALA A CA 1
ATOM 666 C C . ALA A 1 83 ? -5.460 3.546 9.992 1.00 87.56 83 ALA A C 1
ATOM 668 O O . ALA A 1 83 ? -5.297 2.996 11.084 1.00 87.56 83 ALA A O 1
ATOM 669 N N . ALA A 1 84 ? -6.525 4.303 9.735 1.00 86.94 84 ALA A N 1
ATOM 670 C CA . ALA A 1 84 ? -7.590 4.562 10.701 1.00 86.94 84 ALA A CA 1
ATOM 671 C C . ALA A 1 84 ? -8.915 3.967 10.217 1.00 86.94 84 ALA A C 1
ATOM 673 O O . ALA A 1 84 ? -9.238 4.042 9.037 1.00 86.94 84 ALA A O 1
ATOM 674 N N . GLU A 1 85 ? -9.703 3.388 11.123 1.00 86.12 85 GLU A N 1
ATOM 675 C CA . GLU A 1 85 ? -11.095 3.058 10.815 1.00 86.12 85 GLU A CA 1
ATOM 676 C C . GLU A 1 85 ? -12.005 4.301 10.873 1.00 86.12 85 GLU A C 1
ATOM 678 O O . GLU A 1 85 ? -11.807 5.151 11.750 1.00 86.12 85 GLU A O 1
ATOM 683 N N . PRO A 1 86 ? -13.048 4.373 10.017 1.00 85.31 86 PRO A N 1
ATOM 684 C CA . PRO A 1 86 ? -13.364 3.433 8.932 1.00 85.31 86 PRO A CA 1
ATOM 685 C C . PRO A 1 86 ? -12.331 3.514 7.794 1.00 85.31 86 PRO A C 1
ATOM 687 O O . PRO A 1 86 ? -11.890 4.600 7.442 1.00 85.31 86 PRO A O 1
ATOM 690 N N . PHE A 1 87 ? -11.937 2.356 7.245 1.00 86.75 87 PHE A N 1
ATOM 691 C CA . PHE A 1 87 ? -10.938 2.232 6.174 1.00 86.75 87 PHE A CA 1
ATOM 692 C C . PHE A 1 87 ? -11.452 2.809 4.847 1.00 86.75 87 PHE A C 1
ATOM 694 O O . PHE A 1 87 ? -11.859 2.081 3.942 1.00 86.75 87 PHE A O 1
ATOM 701 N N . GLU A 1 88 ? -11.473 4.131 4.761 1.00 83.06 88 GLU A N 1
ATOM 702 C CA . GLU A 1 88 ? -11.924 4.891 3.596 1.00 83.06 88 GLU A CA 1
ATOM 703 C C . GLU A 1 88 ? -10.791 5.113 2.586 1.00 83.06 88 GLU A C 1
ATOM 705 O O . GLU A 1 88 ? -11.045 5.437 1.425 1.00 83.06 88 GLU A O 1
ATOM 710 N N . GLU A 1 89 ? -9.539 4.936 3.015 1.00 82.00 89 GLU A N 1
ATOM 711 C CA . GLU A 1 89 ? -8.363 5.063 2.163 1.00 82.00 89 GLU A CA 1
ATOM 712 C C . GLU A 1 89 ? -8.103 3.801 1.315 1.00 82.00 89 GLU A C 1
ATOM 714 O O . GLU A 1 89 ? -8.622 2.705 1.556 1.00 82.00 89 GLU A O 1
ATOM 719 N N . GLN A 1 90 ? -7.263 3.961 0.291 1.00 87.81 90 GLN A N 1
ATOM 720 C CA . GLN A 1 90 ? -6.834 2.893 -0.611 1.00 87.81 90 GLN A CA 1
ATOM 721 C C . GLN A 1 90 ? -5.308 2.792 -0.578 1.00 87.81 90 GLN A C 1
ATOM 723 O O . GLN A 1 90 ? -4.615 3.809 -0.618 1.00 87.81 90 GLN A O 1
ATOM 728 N N . LEU A 1 91 ? -4.779 1.570 -0.554 1.00 89.56 91 LEU A N 1
ATOM 729 C CA . LEU A 1 91 ? -3.358 1.323 -0.762 1.00 89.56 91 LEU A CA 1
ATOM 730 C C . LEU A 1 91 ? -3.066 1.424 -2.260 1.00 89.56 91 LEU A C 1
ATOM 732 O O . LEU A 1 91 ? -3.533 0.602 -3.047 1.00 89.56 91 LEU A O 1
ATOM 736 N N . THR A 1 92 ? -2.298 2.436 -2.653 1.00 90.75 92 THR A N 1
ATOM 737 C CA . THR A 1 92 ? -1.833 2.605 -4.032 1.00 90.75 92 THR A CA 1
ATOM 738 C C . THR A 1 92 ? -0.358 2.249 -4.112 1.00 90.75 92 THR A C 1
ATOM 740 O O . THR A 1 92 ? 0.453 2.821 -3.392 1.00 90.75 92 THR A O 1
ATOM 743 N N . ILE A 1 93 ? -0.021 1.323 -5.003 1.00 90.50 93 ILE A N 1
ATOM 744 C CA . ILE A 1 93 ? 1.350 0.905 -5.291 1.00 90.50 93 ILE A CA 1
ATOM 745 C C . ILE A 1 93 ? 1.645 1.334 -6.725 1.00 90.50 93 ILE A C 1
ATOM 747 O O . ILE A 1 93 ? 0.958 0.897 -7.651 1.00 90.50 93 ILE A O 1
ATOM 751 N N . THR A 1 94 ? 2.636 2.200 -6.914 1.00 90.12 94 THR A N 1
ATOM 752 C CA . THR A 1 94 ? 3.124 2.605 -8.236 1.00 90.12 94 THR A CA 1
ATOM 753 C C . THR A 1 94 ? 4.543 2.107 -8.436 1.00 90.12 94 THR A C 1
ATOM 755 O O . THR A 1 94 ? 5.377 2.162 -7.535 1.00 90.12 94 THR A O 1
ATOM 758 N N . MET A 1 95 ? 4.804 1.591 -9.631 1.00 87.12 95 MET A N 1
ATOM 759 C CA . MET A 1 95 ? 6.139 1.246 -10.083 1.00 87.12 95 MET A CA 1
ATOM 760 C C . MET A 1 95 ? 6.563 2.271 -11.125 1.00 87.12 95 MET A C 1
ATOM 762 O O . MET A 1 95 ? 5.863 2.463 -12.120 1.00 87.12 95 MET A O 1
ATOM 766 N N . GLU A 1 96 ? 7.696 2.924 -10.893 1.00 87.00 96 GLU A N 1
ATOM 767 C CA . GLU A 1 96 ? 8.177 4.039 -11.708 1.00 87.00 96 GLU A CA 1
ATOM 768 C C . GLU A 1 96 ? 9.624 3.791 -12.164 1.00 87.00 96 GLU A C 1
ATOM 770 O O . GLU A 1 96 ? 10.468 3.370 -11.370 1.00 87.00 96 GLU A O 1
ATOM 775 N N . ASP A 1 97 ? 9.922 4.053 -13.441 1.00 81.19 97 ASP A N 1
ATOM 776 C CA . ASP A 1 97 ? 11.292 4.138 -13.961 1.00 81.19 97 ASP A CA 1
ATOM 777 C C . ASP A 1 97 ? 11.784 5.582 -13.859 1.00 81.19 97 ASP A C 1
ATOM 779 O O . ASP A 1 97 ? 11.223 6.502 -14.458 1.00 81.19 97 ASP A O 1
ATOM 783 N N . ARG A 1 98 ? 12.886 5.785 -13.135 1.00 76.94 98 ARG A N 1
ATOM 784 C CA . ARG A 1 98 ? 13.550 7.087 -13.053 1.00 76.94 98 ARG A CA 1
ATOM 785 C C . ARG A 1 98 ? 14.385 7.339 -14.309 1.00 76.94 98 ARG A C 1
ATOM 787 O O . ARG A 1 98 ? 15.545 6.907 -14.448 1.00 76.94 98 ARG A O 1
ATOM 794 N N . VAL A 1 99 ? 13.815 8.094 -15.244 1.00 73.88 99 VAL A N 1
ATOM 795 C CA . VAL A 1 99 ? 14.501 8.521 -16.468 1.00 73.88 99 VAL A CA 1
ATOM 796 C C . VAL A 1 99 ? 15.386 9.744 -16.180 1.00 73.88 99 VAL A C 1
ATOM 798 O O . VAL A 1 99 ? 15.144 10.530 -15.267 1.00 73.88 99 VAL A O 1
ATOM 801 N N . HIS A 1 100 ? 16.503 9.887 -16.903 1.00 65.94 100 HIS A N 1
ATOM 802 C CA . HIS A 1 100 ? 17.379 11.051 -16.728 1.00 65.94 100 HIS A CA 1
ATOM 803 C C . HIS A 1 100 ? 16.636 12.328 -17.158 1.00 65.94 100 HIS A C 1
ATOM 805 O O . HIS A 1 100 ? 16.082 12.360 -18.252 1.00 65.94 100 HIS A O 1
ATOM 811 N N . GLY A 1 101 ? 16.641 13.362 -16.311 1.00 64.69 101 GLY A N 1
ATOM 812 C CA . GLY A 1 101 ? 15.903 14.610 -16.550 1.00 64.69 101 GLY A CA 1
ATOM 813 C C . GLY A 1 101 ? 14.548 14.667 -15.840 1.00 64.69 101 GLY A C 1
ATOM 814 O O . GLY A 1 101 ? 13.532 14.845 -16.498 1.00 64.69 101 GLY A O 1
ATOM 815 N N . SER A 1 102 ? 14.553 14.487 -14.510 1.00 61.38 102 SER A N 1
ATOM 816 C CA . SER A 1 102 ? 13.446 14.742 -13.559 1.00 61.38 102 SER A CA 1
ATOM 817 C C . SER A 1 102 ? 12.057 14.187 -13.907 1.00 61.38 102 SER A C 1
ATOM 819 O O . SER A 1 102 ? 11.070 14.629 -13.322 1.00 61.38 102 SER A O 1
ATOM 821 N N . ARG A 1 103 ? 11.954 13.273 -14.870 1.00 71.44 103 ARG A N 1
ATOM 822 C CA . ARG A 1 103 ? 10.693 12.701 -15.320 1.00 71.44 103 ARG A CA 1
ATOM 823 C C . ARG A 1 103 ? 10.697 11.226 -14.966 1.00 71.44 103 ARG A C 1
ATOM 825 O O . ARG A 1 103 ? 11.428 10.445 -15.572 1.00 71.44 103 ARG A O 1
ATOM 832 N N . ASP A 1 104 ? 9.879 10.894 -13.983 1.00 79.94 104 ASP A N 1
ATOM 833 C CA . ASP A 1 104 ? 9.618 9.518 -13.593 1.00 79.94 104 ASP A CA 1
ATOM 834 C C . ASP A 1 104 ? 8.505 8.977 -14.498 1.00 79.94 104 ASP A C 1
ATOM 836 O O . ASP A 1 104 ? 7.500 9.649 -14.758 1.00 79.94 104 ASP A O 1
ATOM 840 N N . GLU A 1 105 ? 8.737 7.803 -15.075 1.00 83.00 105 GLU A N 1
ATOM 841 C CA . GLU A 1 105 ? 7.814 7.153 -15.994 1.00 83.00 105 GLU A CA 1
ATOM 842 C C . GLU A 1 105 ? 7.060 6.033 -15.282 1.00 83.00 105 GLU A C 1
ATOM 844 O O . GLU A 1 105 ? 7.665 5.133 -14.706 1.00 83.00 105 GLU A O 1
ATOM 849 N N . LEU A 1 106 ? 5.729 6.070 -15.334 1.00 85.56 106 LEU A N 1
ATOM 850 C CA . LEU A 1 106 ? 4.888 5.058 -14.705 1.00 85.56 106 LEU A CA 1
ATOM 851 C C . LEU A 1 106 ? 4.940 3.745 -15.498 1.00 85.56 106 LEU A C 1
ATOM 853 O O . LEU A 1 106 ? 4.420 3.667 -16.608 1.00 85.56 106 LEU A O 1
ATOM 857 N N . LEU A 1 107 ? 5.498 2.704 -14.885 1.00 86.88 107 LEU A N 1
ATOM 858 C CA . LEU A 1 107 ? 5.535 1.345 -15.427 1.00 86.88 107 LEU A CA 1
ATOM 859 C C . LEU A 1 107 ? 4.274 0.552 -15.069 1.00 86.88 107 LEU A C 1
ATOM 861 O O . LEU A 1 107 ? 3.810 -0.282 -15.843 1.00 86.88 107 LEU A O 1
ATOM 865 N N . GLY A 1 108 ? 3.700 0.813 -13.893 1.00 85.75 108 GLY A N 1
ATOM 866 C CA . GLY A 1 108 ? 2.510 0.114 -13.425 1.00 85.75 108 GLY A CA 1
ATOM 867 C C . GLY A 1 108 ? 1.902 0.741 -12.180 1.00 85.75 108 GLY A C 1
ATOM 868 O O . GLY A 1 108 ? 2.575 1.424 -11.410 1.00 85.75 108 GLY A O 1
ATOM 869 N N . LYS A 1 109 ? 0.604 0.502 -11.979 1.00 90.00 109 LYS A N 1
ATOM 870 C CA . LYS A 1 109 ? -0.148 0.982 -10.819 1.00 90.00 109 LYS A CA 1
ATOM 871 C C . LYS A 1 109 ? -1.148 -0.072 -10.366 1.00 90.00 109 LYS A C 1
ATOM 873 O O . LYS A 1 109 ? -1.937 -0.562 -11.169 1.00 90.00 109 LYS A O 1
ATOM 878 N N . VAL A 1 110 ? -1.153 -0.358 -9.072 1.00 91.94 110 VAL A N 1
ATOM 879 C CA . VAL A 1 110 ? -2.139 -1.213 -8.409 1.00 91.94 110 VAL A CA 1
ATOM 880 C C . VAL A 1 110 ? -2.816 -0.403 -7.313 1.00 91.94 110 VAL A C 1
ATOM 882 O O . VAL A 1 110 ? -2.167 0.364 -6.604 1.00 91.94 110 VAL A O 1
ATOM 885 N N . VAL A 1 111 ? -4.134 -0.548 -7.190 1.00 93.00 111 VAL A N 1
ATOM 886 C CA . VAL A 1 111 ? -4.943 0.165 -6.198 1.00 93.00 111 VAL A CA 1
ATOM 887 C C . VAL A 1 111 ? -5.816 -0.846 -5.468 1.00 93.00 111 VAL A C 1
ATOM 889 O O . VAL A 1 111 ? -6.624 -1.532 -6.091 1.00 93.00 111 VAL A O 1
ATOM 892 N N . LEU A 1 112 ? -5.636 -0.948 -4.154 1.00 92.00 112 LEU A N 1
ATOM 893 C CA . LEU A 1 112 ? -6.300 -1.926 -3.299 1.00 92.00 112 LEU A CA 1
ATOM 894 C C . LEU A 1 112 ? -7.081 -1.199 -2.197 1.00 92.00 112 LEU A C 1
ATOM 896 O O . LEU A 1 112 ? -6.473 -0.519 -1.366 1.00 92.00 112 LEU A O 1
ATOM 900 N N . PRO A 1 113 ? -8.418 -1.330 -2.143 1.00 92.38 113 PRO A N 1
ATOM 901 C CA . PRO A 1 113 ? -9.194 -0.866 -1.001 1.00 92.38 113 PRO A CA 1
ATOM 902 C C . PRO A 1 113 ? -8.715 -1.536 0.286 1.00 92.38 113 PRO A C 1
ATOM 904 O O . PRO A 1 113 ? -8.569 -2.759 0.337 1.00 92.38 113 PRO A O 1
ATOM 907 N N . LEU A 1 114 ? -8.527 -0.753 1.351 1.00 90.44 114 LEU A N 1
ATOM 908 C CA . LEU A 1 114 ? -8.080 -1.297 2.636 1.00 90.44 114 LEU A CA 1
ATOM 909 C C . LEU A 1 114 ? -9.099 -2.269 3.263 1.00 90.44 114 LEU A C 1
ATOM 911 O O . LEU A 1 114 ? -8.747 -3.094 4.103 1.00 90.44 114 LEU A O 1
ATOM 915 N N . THR A 1 115 ? -10.355 -2.223 2.816 1.00 89.56 115 THR A N 1
ATOM 916 C CA . THR A 1 115 ? -11.424 -3.152 3.206 1.00 89.56 115 THR A CA 1
ATOM 917 C C . THR A 1 115 ? -11.224 -4.587 2.711 1.00 89.56 115 THR A C 1
ATOM 919 O O . THR A 1 115 ? -11.883 -5.483 3.234 1.00 89.56 115 THR A O 1
ATOM 922 N N . LEU A 1 116 ? -10.337 -4.825 1.736 1.00 91.06 116 LEU A N 1
ATOM 923 C CA . LEU A 1 116 ? -10.037 -6.170 1.231 1.00 91.06 116 LEU A CA 1
ATOM 924 C C . LEU A 1 116 ? -9.147 -6.987 2.175 1.00 91.06 116 LEU A C 1
ATOM 926 O O . LEU A 1 116 ? -9.120 -8.212 2.071 1.00 91.06 116 LEU A O 1
ATOM 930 N N . PHE A 1 117 ? -8.400 -6.334 3.066 1.00 88.56 117 PHE A N 1
ATOM 931 C CA . PHE A 1 117 ? -7.438 -7.013 3.928 1.00 88.56 117 PHE A CA 1
ATOM 932 C C . PHE A 1 117 ? -8.103 -7.532 5.203 1.00 88.56 117 PHE A C 1
ATOM 934 O O . PHE A 1 117 ? -8.863 -6.825 5.872 1.00 88.56 117 PHE A O 1
ATOM 941 N N . GLU A 1 118 ? -7.779 -8.770 5.573 1.00 87.44 118 GLU A N 1
ATOM 942 C CA . GLU A 1 118 ? -8.241 -9.345 6.829 1.00 87.44 118 GLU A CA 1
ATOM 943 C C . GLU A 1 118 ? -7.569 -8.652 8.020 1.00 87.44 118 GLU A C 1
ATOM 945 O O . GLU A 1 118 ? -6.351 -8.467 8.083 1.00 87.44 118 GLU A O 1
ATOM 950 N N . LYS A 1 119 ? -8.390 -8.280 9.001 1.00 87.62 119 LYS A N 1
ATOM 951 C CA . LYS A 1 119 ? -7.939 -7.620 10.220 1.00 87.62 119 LYS A CA 1
ATOM 952 C C . LYS A 1 119 ? -7.417 -8.655 11.202 1.00 87.62 119 LYS A C 1
ATOM 954 O O . LYS A 1 119 ? -8.190 -9.416 11.781 1.00 87.62 119 LYS A O 1
ATOM 959 N N . ARG A 1 120 ? -6.114 -8.627 11.464 1.00 84.56 120 ARG A N 1
ATOM 960 C CA . ARG A 1 120 ? -5.515 -9.456 12.511 1.00 84.56 120 ARG A CA 1
ATOM 961 C C . ARG A 1 120 ? -5.578 -8.743 13.854 1.00 84.56 120 ARG A C 1
ATOM 963 O O . ARG A 1 120 ? -5.010 -7.672 14.028 1.00 84.56 120 ARG A O 1
ATOM 970 N N . LEU A 1 121 ? -6.297 -9.350 14.794 1.00 82.94 121 LEU A N 1
ATOM 971 C CA . LEU A 1 121 ? -6.419 -8.889 16.183 1.00 82.94 121 LEU A CA 1
ATOM 972 C C . LEU A 1 121 ? -5.523 -9.679 17.146 1.00 82.94 121 LEU A C 1
ATOM 974 O O . LEU A 1 121 ? -5.469 -9.369 18.333 1.00 82.94 121 LEU A O 1
ATOM 978 N N . ASP A 1 122 ? -4.861 -10.723 16.650 1.00 84.12 122 ASP A N 1
ATOM 979 C CA . ASP A 1 122 ? -3.993 -11.570 17.453 1.00 84.12 122 ASP A CA 1
ATOM 980 C C . ASP A 1 122 ? -2.613 -10.933 17.687 1.00 84.12 122 ASP A C 1
ATOM 982 O O . ASP A 1 122 ? -2.125 -10.133 16.894 1.00 84.12 122 ASP A O 1
ATOM 986 N N . HIS A 1 123 ? -1.966 -11.312 18.791 1.00 76.69 123 HIS A N 1
ATOM 987 C CA . HIS A 1 123 ? -0.602 -10.885 19.124 1.00 76.69 123 HIS A CA 1
ATOM 988 C C . HIS A 1 123 ? 0.476 -11.781 18.495 1.00 76.69 123 HIS A C 1
ATOM 990 O O . HIS A 1 123 ? 1.628 -11.754 18.932 1.00 76.69 123 HIS A O 1
ATOM 996 N N . ARG A 1 124 ? 0.125 -12.647 17.532 1.00 79.44 124 ARG A N 1
ATOM 997 C CA . ARG A 1 124 ? 1.111 -13.559 16.946 1.00 79.44 124 ARG A CA 1
ATOM 998 C C . ARG A 1 124 ? 2.021 -12.751 16.034 1.00 79.44 124 ARG A C 1
ATOM 1000 O O . ARG A 1 124 ? 1.585 -11.836 15.339 1.00 79.44 124 ARG A O 1
ATOM 1007 N N . LEU A 1 125 ? 3.296 -13.122 16.023 1.00 73.69 125 LEU A N 1
ATOM 1008 C CA . LEU A 1 125 ? 4.268 -12.504 15.133 1.00 73.69 125 LEU A CA 1
ATOM 1009 C C . LEU A 1 125 ? 3.802 -12.650 13.680 1.00 73.69 125 LEU A C 1
ATOM 1011 O O . LEU A 1 125 ? 3.406 -13.735 13.244 1.00 73.69 125 LEU A O 1
ATOM 1015 N N . VAL A 1 126 ? 3.846 -11.544 12.941 1.00 69.56 126 VAL A N 1
ATOM 1016 C CA . VAL A 1 126 ? 3.576 -11.544 11.505 1.00 69.56 126 VAL A CA 1
ATOM 1017 C C . VAL A 1 126 ? 4.789 -12.167 10.819 1.00 69.56 126 VAL A C 1
ATOM 1019 O O . VAL A 1 126 ? 5.889 -11.614 10.878 1.00 69.56 126 VAL A O 1
ATOM 1022 N N . GLN A 1 127 ? 4.591 -13.346 10.231 1.00 67.62 127 GLN A N 1
ATOM 1023 C CA . GLN A 1 127 ? 5.618 -14.031 9.450 1.00 67.62 127 GLN A CA 1
ATOM 1024 C C . GLN A 1 127 ? 5.859 -13.270 8.142 1.00 67.62 127 GLN A C 1
ATOM 1026 O O . GLN A 1 127 ? 4.923 -12.677 7.603 1.00 67.62 127 GLN A O 1
ATOM 1031 N N . SER A 1 128 ? 7.116 -13.254 7.699 1.00 58.50 128 SER A N 1
ATOM 1032 C CA . SER A 1 128 ? 7.563 -12.632 6.452 1.00 58.50 128 SER A CA 1
ATOM 1033 C C . SER A 1 128 ? 7.965 -13.693 5.444 1.00 58.50 128 SER A C 1
ATOM 1035 O O . SER A 1 128 ? 8.326 -14.805 5.894 1.00 58.50 128 SER A O 1
#

Foldseek 3Di:
DDDDDDDDLPPPPPPPPDDDPVDPDDDPSVVVDDRDDDDPWDKDKDKDFFAKDPPQDDPPPVDQQPQDNRNIDGDRDIDIDMATPPQPDKDKDWDWDDDPDPDTHTRDIDIGRPVVDDDDPDPDDDDD